Protein AF-A0A1I1ALV9-F1 (afdb_monomer)

Foldseek 3Di:
DLVVQLVVLQVPAQELCSSLVSLVVVDDPSVSNSCSNCVVCVPDPRHHDPPPVCVQVVWDPPPCTNVVVVVVVVVVVVVVVVVVVVD

pLDDT: mean 94.09, std 5.73, range [59.03, 97.94]

Solvent-accessible surface area (backbone atoms only — not comparable to full-atom values): 4949 Å² total; per-residue (Å²): 112,47,67,63,51,15,50,52,38,56,75,72,46,63,29,43,46,58,30,45,53,52,26,53,71,67,45,87,64,26,67,62,16,32,52,53,28,46,61,66,46,73,77,43,90,87,40,43,89,57,57,62,62,64,74,61,72,70,41,55,82,54,93,79,17,48,67,44,50,55,53,49,51,54,53,52,52,54,52,50,53,61,50,66,77,72,113

Nearest PDB structures (foldseek):
  8bx7-assembly1_C  TM=3.424E-01  e=4.726E+00  Bos taurus
  3u5z-assembly1_E  TM=2.392E-01  e=9.963E+00  Tequatrovirus T4

Radius of gyration: 14.57 Å; Cα contacts (8 Å, |Δi|>4): 68; chains: 1; bounding box: 32×28×37 Å

Secondary structure (DSSP, 8-state):
-HHHHHHHHHHH-SBHHHHHHHHHHT-SSHHHHHHHHHHHHTT-TTSB----THHHHTS--STTSHHHHHHHHHHHHHHHHHHHTT-

Organism: NCBI:txid490629

Mean predicted aligned error: 3.66 Å

Sequence (87 aa):
MSVRAALSVLANGSGLREMLRASIAYTGDVDTVATIALGAASRSTQLTADLPAVLVDELEQGPYGRDYLNNLDNRLLAWAGARATRS

Structure (mmCIF, N/CA/C/O backbone):
data_AF-A0A1I1ALV9-F1
#
_entry.id   AF-A0A1I1ALV9-F1
#
loop_
_atom_site.group_PDB
_atom_site.id
_atom_site.type_symbol
_atom_site.label_atom_id
_atom_site.label_alt_id
_atom_site.label_comp_id
_atom_site.label_asym_id
_atom_site.label_entity_id
_atom_site.label_seq_id
_atom_site.pdbx_PDB_ins_code
_atom_site.Cartn_x
_atom_site.Cartn_y
_atom_site.Cartn_z
_atom_site.occupancy
_atom_site.B_iso_or_equiv
_atom_site.auth_seq_id
_atom_site.auth_comp_id
_atom_site.auth_asym_id
_atom_site.auth_atom_id
_atom_site.pdbx_PDB_model_num
ATOM 1 N N . MET A 1 1 ? -0.106 19.985 4.236 1.00 77.69 1 MET A N 1
ATOM 2 C CA . MET A 1 1 ? -1.496 19.472 4.252 1.00 77.69 1 MET A CA 1
ATOM 3 C C . MET A 1 1 ? -1.539 17.943 4.199 1.00 77.69 1 MET A C 1
ATOM 5 O O . MET A 1 1 ? -2.274 17.364 4.989 1.00 77.69 1 MET A O 1
ATOM 9 N N . SER A 1 2 ? -0.700 17.288 3.386 1.00 89.31 2 SER A N 1
ATOM 10 C CA . SER A 1 2 ? -0.726 15.834 3.136 1.00 89.31 2 SER A CA 1
ATOM 11 C C . SER A 1 2 ? -0.527 14.954 4.383 1.00 89.31 2 SER A C 1
ATOM 13 O O . SER A 1 2 ? -1.264 13.995 4.565 1.00 89.31 2 SER A O 1
ATOM 15 N N . VAL A 1 3 ? 0.358 15.321 5.323 1.00 94.81 3 VAL A N 1
ATOM 16 C CA . VAL A 1 3 ? 0.526 14.569 6.591 1.00 94.81 3 VAL A CA 1
ATOM 17 C C . VAL A 1 3 ? -0.751 14.573 7.437 1.00 94.81 3 VAL A C 1
ATOM 19 O O . VAL A 1 3 ? -1.169 13.534 7.933 1.00 94.81 3 VAL A O 1
ATOM 22 N N . ARG A 1 4 ? -1.406 15.733 7.590 1.00 96.31 4 ARG A N 1
ATOM 23 C CA . ARG A 1 4 ? -2.654 15.841 8.366 1.00 96.31 4 ARG A CA 1
ATOM 24 C C . ARG A 1 4 ? -3.773 15.023 7.718 1.00 96.31 4 ARG A C 1
ATOM 26 O O . ARG A 1 4 ? -4.514 14.353 8.426 1.00 96.31 4 ARG A O 1
ATOM 33 N N . ALA A 1 5 ? -3.868 15.067 6.392 1.00 96.69 5 ALA A N 1
ATOM 34 C CA . ALA A 1 5 ? -4.807 14.250 5.637 1.00 96.69 5 ALA A CA 1
ATOM 35 C C . ALA A 1 5 ? -4.519 12.748 5.821 1.00 96.69 5 ALA A C 1
ATOM 37 O O . ALA A 1 5 ? -5.424 12.002 6.173 1.00 96.69 5 ALA A O 1
ATOM 38 N N . ALA A 1 6 ? -3.260 12.316 5.707 1.00 97.25 6 ALA A N 1
ATO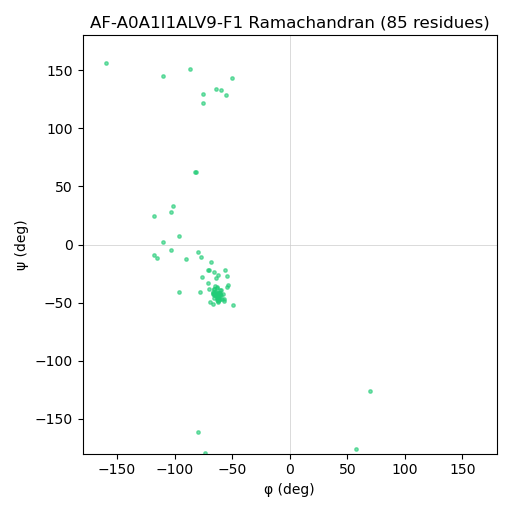M 39 C CA . ALA A 1 6 ? -2.867 10.922 5.914 1.00 97.25 6 ALA A CA 1
ATOM 40 C C . ALA A 1 6 ? -3.171 10.424 7.337 1.00 97.25 6 ALA A C 1
ATOM 42 O O . ALA A 1 6 ? -3.696 9.326 7.506 1.00 97.25 6 ALA A O 1
ATOM 43 N N . LEU A 1 7 ? -2.917 11.249 8.360 1.00 96.69 7 LEU A N 1
ATOM 44 C CA . LEU A 1 7 ? -3.295 10.939 9.743 1.00 96.69 7 LEU A CA 1
ATOM 45 C C . LEU A 1 7 ? -4.814 10.819 9.911 1.00 96.69 7 LEU A C 1
ATOM 47 O O . LEU A 1 7 ? -5.274 9.949 10.641 1.00 96.69 7 LEU A O 1
ATOM 51 N N . SER A 1 8 ? -5.595 11.650 9.216 1.00 97.19 8 SER A N 1
ATOM 52 C CA . SER A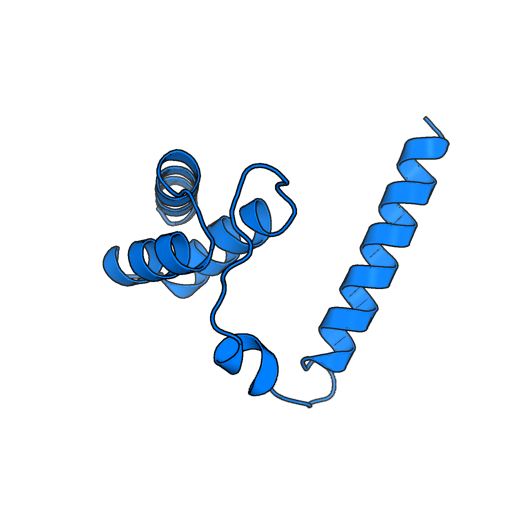 1 8 ? -7.056 11.540 9.207 1.00 97.19 8 SER A CA 1
ATOM 53 C C . SER A 1 8 ? -7.523 10.230 8.563 1.00 97.19 8 SER A C 1
ATOM 55 O O . SER A 1 8 ? -8.412 9.579 9.102 1.00 97.19 8 SER A O 1
ATOM 57 N N . VAL A 1 9 ? -6.903 9.796 7.460 1.00 97.31 9 VAL A N 1
ATOM 58 C CA . VAL A 1 9 ? -7.194 8.489 6.839 1.00 97.31 9 VAL A CA 1
ATOM 59 C C . VAL A 1 9 ? -6.859 7.342 7.797 1.00 97.31 9 VAL A C 1
ATOM 61 O O . VAL A 1 9 ? -7.679 6.453 7.996 1.00 97.31 9 VAL A O 1
ATOM 64 N N . LEU A 1 10 ? -5.684 7.383 8.430 1.00 96.00 10 LEU A N 1
ATOM 65 C CA . LEU A 1 10 ? -5.241 6.380 9.405 1.00 96.00 10 LEU A CA 1
ATOM 66 C C . LEU A 1 10 ? -6.161 6.282 10.623 1.00 96.00 10 LEU A C 1
ATOM 68 O O . LEU A 1 10 ? -6.450 5.183 11.078 1.00 96.00 10 LEU A O 1
ATOM 72 N N . ALA A 1 11 ? -6.617 7.419 11.148 1.00 95.88 11 ALA A N 1
ATOM 73 C CA . ALA A 1 11 ? -7.449 7.456 12.347 1.00 95.88 11 ALA A CA 1
ATOM 74 C C . ALA A 1 11 ? -8.871 6.916 12.126 1.00 95.88 11 ALA A C 1
ATOM 76 O O . ALA A 1 11 ? -9.527 6.548 13.096 1.00 95.88 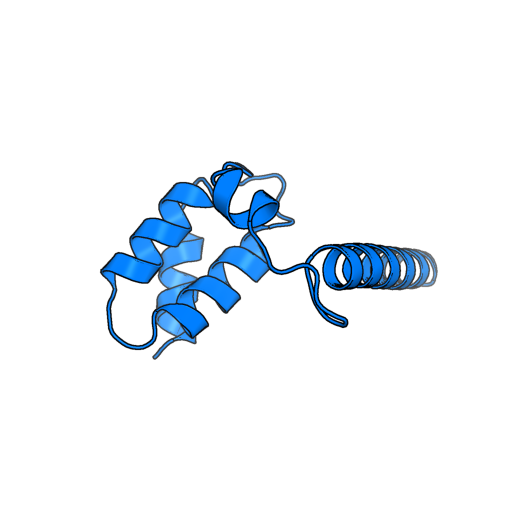11 ALA A O 1
ATOM 77 N N . ASN A 1 12 ? -9.354 6.896 10.879 1.00 96.00 12 ASN A N 1
ATOM 78 C CA . ASN A 1 12 ? -10.737 6.535 10.558 1.00 96.00 12 ASN A CA 1
ATOM 79 C C . ASN A 1 12 ? -10.869 5.249 9.727 1.00 96.00 12 ASN A C 1
ATOM 81 O O . ASN A 1 12 ? -11.982 4.759 9.569 1.00 96.00 12 ASN A O 1
ATOM 85 N N . GLY A 1 13 ? -9.772 4.717 9.182 1.00 93.69 13 GLY A N 1
ATOM 86 C CA . GLY A 1 13 ? -9.792 3.536 8.322 1.00 93.69 13 GLY A CA 1
ATOM 87 C C . GLY A 1 13 ? -9.712 2.214 9.085 1.00 93.69 13 GLY A C 1
ATOM 88 O O . GLY A 1 13 ? -9.081 2.116 10.135 1.00 93.69 13 GLY A O 1
ATOM 89 N N . SER A 1 14 ? -10.308 1.173 8.505 1.00 95.31 14 SER A N 1
ATOM 90 C CA . SER A 1 14 ? -10.294 -0.206 9.028 1.00 95.31 14 SER A CA 1
ATOM 91 C C . SER A 1 14 ? -9.611 -1.220 8.092 1.00 95.31 14 SER A C 1
ATOM 93 O O . SER A 1 14 ? -9.330 -2.363 8.474 1.00 95.31 14 SER A O 1
ATOM 95 N N . GLY A 1 15 ? -9.293 -0.797 6.866 1.00 97.44 15 GLY A N 1
ATOM 96 C CA . GLY A 1 15 ? -8.604 -1.602 5.859 1.00 97.44 15 GLY A CA 1
ATOM 97 C C . GLY A 1 15 ? -7.947 -0.757 4.769 1.00 97.44 15 GLY A C 1
ATOM 98 O O . GLY A 1 15 ? -8.342 0.385 4.513 1.00 97.44 15 GLY A O 1
ATOM 99 N N . LEU A 1 16 ? -6.932 -1.317 4.112 1.00 97.88 16 LEU A N 1
ATOM 100 C CA . LEU A 1 16 ? -6.112 -0.607 3.125 1.00 97.88 16 LEU A CA 1
ATOM 101 C C . LEU A 1 16 ? -6.913 -0.145 1.900 1.00 97.88 16 LEU A C 1
ATOM 103 O O . LEU A 1 16 ? -6.675 0.951 1.389 1.00 97.88 16 LEU A O 1
ATOM 107 N N . ARG A 1 17 ? -7.891 -0.932 1.438 1.00 97.69 17 ARG A N 1
ATOM 108 C CA . ARG A 1 17 ? -8.756 -0.555 0.308 1.00 97.69 17 ARG A CA 1
ATOM 109 C C . ARG A 1 17 ? -9.623 0.658 0.626 1.00 97.69 17 ARG A C 1
ATOM 111 O O . ARG A 1 17 ? -9.792 1.533 -0.225 1.00 97.69 17 ARG A O 1
ATOM 118 N N . GLU A 1 18 ? -10.208 0.690 1.819 1.00 97.56 18 GLU A N 1
ATOM 119 C CA . GLU A 1 18 ? -11.011 1.821 2.290 1.00 97.56 18 GLU A CA 1
ATOM 120 C C . GLU A 1 18 ? -10.144 3.081 2.388 1.00 97.56 18 GLU A C 1
ATOM 122 O O . GLU A 1 18 ? -10.484 4.121 1.823 1.00 97.56 18 GLU A O 1
ATOM 127 N N . MET A 1 19 ? -8.979 2.956 3.023 1.00 97.94 19 MET A N 1
ATOM 128 C CA . MET A 1 19 ? -8.027 4.050 3.203 1.00 97.94 19 MET A CA 1
ATOM 129 C C . MET A 1 19 ? -7.517 4.624 1.877 1.00 97.94 19 MET A C 1
ATOM 131 O O . MET A 1 19 ? -7.384 5.844 1.737 1.00 97.94 19 MET A O 1
ATOM 135 N N . LEU A 1 20 ? -7.270 3.771 0.877 1.00 97.81 20 LEU A N 1
ATOM 136 C CA . LEU A 1 20 ? -6.899 4.211 -0.467 1.00 97.81 20 LEU A CA 1
ATOM 137 C C . LEU A 1 20 ? -8.006 5.057 -1.100 1.00 97.81 20 LEU A C 1
ATOM 139 O O . LEU A 1 20 ? -7.748 6.147 -1.608 1.00 97.81 20 LEU A O 1
ATOM 143 N N . ARG A 1 21 ? -9.256 4.584 -1.029 1.00 97.69 21 ARG A N 1
ATOM 144 C CA . ARG A 1 21 ? -10.414 5.323 -1.552 1.00 97.69 21 ARG A CA 1
ATOM 145 C C . ARG A 1 21 ? -10.595 6.662 -0.846 1.00 97.69 21 ARG A C 1
ATOM 147 O O . ARG A 1 21 ? -10.850 7.656 -1.518 1.00 97.69 21 ARG A O 1
ATOM 154 N N . ALA A 1 22 ? -10.427 6.699 0.476 1.00 97.44 22 ALA A N 1
ATOM 155 C CA . ALA A 1 22 ? -10.497 7.934 1.251 1.00 97.44 22 ALA A CA 1
ATOM 156 C C . ALA A 1 22 ? -9.401 8.931 0.835 1.00 97.44 22 ALA A C 1
ATOM 158 O O . ALA A 1 22 ? -9.684 10.112 0.651 1.00 97.44 22 ALA A O 1
ATOM 159 N N . SER A 1 23 ? -8.175 8.446 0.611 1.00 97.31 23 SER A N 1
ATOM 160 C CA . SER A 1 23 ? -7.046 9.270 0.159 1.00 97.31 23 SER A CA 1
ATOM 161 C C . SER A 1 23 ? -7.313 9.899 -1.214 1.00 97.31 23 SER A C 1
ATOM 163 O O . SER A 1 23 ? -7.095 11.093 -1.391 1.00 97.31 23 SER A O 1
ATOM 165 N N . ILE A 1 24 ? -7.860 9.127 -2.161 1.00 96.81 24 ILE A N 1
ATOM 166 C CA . ILE A 1 24 ? -8.265 9.622 -3.488 1.00 96.81 24 ILE A CA 1
ATOM 167 C C . ILE A 1 24 ? -9.402 10.648 -3.366 1.00 96.81 24 ILE A C 1
ATOM 169 O O . ILE A 1 24 ? -9.377 11.691 -4.019 1.00 96.81 24 ILE A O 1
ATOM 173 N N . ALA A 1 25 ? -10.384 10.383 -2.500 1.00 96.88 25 ALA A N 1
ATOM 174 C CA . ALA A 1 25 ? -11.535 11.260 -2.292 1.00 96.88 25 ALA A CA 1
ATOM 175 C C . ALA A 1 25 ? -11.167 12.624 -1.685 1.00 96.88 25 ALA A C 1
ATOM 177 O O . ALA A 1 25 ? -11.901 13.590 -1.881 1.00 96.88 25 ALA A O 1
ATOM 178 N N . TYR A 1 26 ? -10.037 12.732 -0.978 1.00 94.06 26 TYR A N 1
ATOM 179 C CA . TYR A 1 26 ? -9.537 14.015 -0.473 1.00 94.06 26 TYR A CA 1
ATOM 180 C C . TYR A 1 26 ? -9.054 14.957 -1.573 1.00 94.06 26 TYR A C 1
ATOM 182 O O . TYR A 1 26 ? -8.966 16.161 -1.325 1.00 94.06 26 TYR A O 1
ATOM 190 N N . THR A 1 27 ? -8.831 14.452 -2.791 1.00 91.88 27 THR A N 1
ATOM 191 C CA . THR A 1 27 ? -8.336 15.222 -3.938 1.00 91.88 27 THR A CA 1
ATOM 192 C C . THR A 1 27 ? -6.988 15.907 -3.658 1.00 91.88 27 THR A C 1
ATOM 194 O O . THR A 1 27 ? -6.362 15.709 -2.615 1.00 91.88 27 THR A O 1
ATOM 197 N N . GLY A 1 28 ? -6.501 16.703 -4.611 1.00 92.00 28 GLY A N 1
ATOM 198 C CA . GLY A 1 28 ? -5.209 17.372 -4.487 1.00 92.00 28 GLY A CA 1
ATOM 199 C C . GLY A 1 28 ? -4.050 16.378 -4.554 1.00 92.00 28 GLY A C 1
ATOM 200 O O . GLY A 1 28 ? -3.940 15.617 -5.509 1.00 92.00 28 GLY A O 1
ATOM 201 N N . ASP A 1 29 ? -3.181 16.401 -3.545 1.00 94.00 29 ASP A N 1
ATOM 202 C CA . ASP A 1 29 ? -1.959 15.589 -3.465 1.00 94.00 29 ASP A CA 1
ATOM 203 C C . ASP A 1 29 ? -2.253 14.165 -2.953 1.00 94.00 29 ASP A C 1
ATOM 205 O O . ASP A 1 29 ? -1.840 13.756 -1.863 1.00 94.00 29 ASP A O 1
ATOM 209 N N . VAL A 1 30 ? -3.051 13.433 -3.732 1.00 94.62 30 VAL A N 1
ATOM 210 C CA . VAL A 1 30 ? -3.561 12.102 -3.372 1.00 94.62 30 VAL A CA 1
ATOM 211 C C . VAL A 1 30 ? -2.443 11.070 -3.248 1.00 94.62 30 VAL A C 1
ATOM 213 O O . VAL A 1 30 ? -2.494 10.234 -2.346 1.00 94.62 30 VAL A O 1
ATOM 216 N N . ASP A 1 31 ? -1.409 11.168 -4.086 1.00 95.19 31 ASP A N 1
ATOM 217 C CA . ASP A 1 31 ? -0.300 10.212 -4.126 1.00 95.19 31 ASP A CA 1
ATOM 218 C C . ASP A 1 31 ? 0.509 10.264 -2.832 1.00 95.19 31 ASP A C 1
ATOM 220 O O . ASP A 1 31 ? 0.771 9.232 -2.209 1.00 95.19 31 ASP A O 1
ATOM 224 N N . THR A 1 32 ? 0.842 11.469 -2.361 1.00 96.19 32 THR A N 1
ATOM 225 C CA . THR A 1 32 ? 1.573 11.648 -1.102 1.00 96.19 32 THR A CA 1
ATOM 226 C C . THR A 1 32 ? 0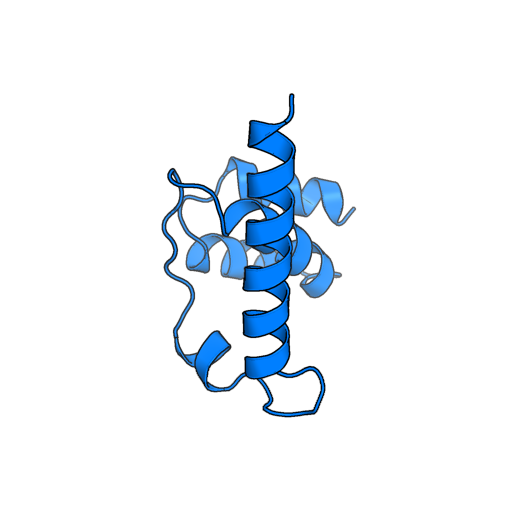.729 11.213 0.094 1.00 96.19 32 THR A C 1
ATOM 228 O O . THR A 1 32 ? 1.241 10.559 1.004 1.00 96.19 32 THR A O 1
ATOM 231 N N . VAL A 1 33 ? -0.571 11.541 0.111 1.00 97.69 33 VAL A N 1
ATOM 232 C CA . VAL A 1 33 ? -1.479 11.124 1.194 1.00 97.69 33 VAL A CA 1
ATOM 233 C C . VAL A 1 33 ? -1.585 9.602 1.257 1.00 97.69 33 VAL A C 1
ATOM 235 O O . VAL A 1 33 ? -1.389 9.031 2.333 1.00 97.69 33 VAL A O 1
ATOM 238 N N . ALA A 1 34 ? -1.839 8.947 0.121 1.00 97.25 34 ALA A N 1
ATOM 239 C CA . ALA A 1 34 ? -1.944 7.497 0.039 1.00 97.25 34 ALA A CA 1
ATOM 240 C C . ALA A 1 34 ? -0.620 6.822 0.422 1.00 97.25 34 ALA A C 1
ATOM 242 O O . ALA A 1 34 ? -0.626 5.901 1.235 1.00 97.25 34 ALA A O 1
ATOM 243 N N . THR A 1 35 ? 0.5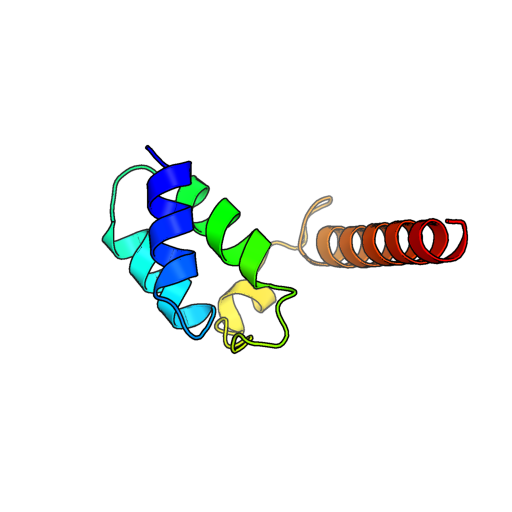16 7.321 -0.075 1.00 96.44 35 THR A N 1
A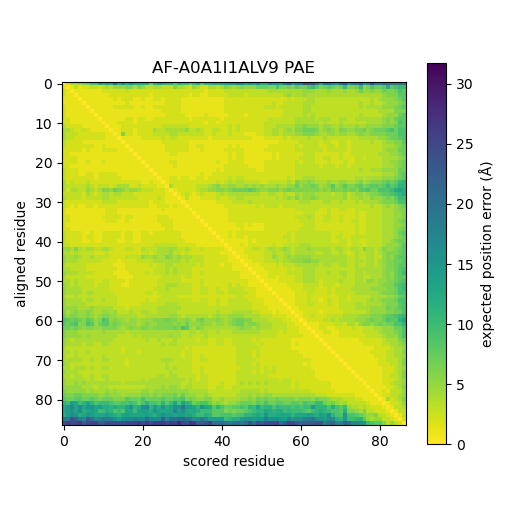TOM 244 C CA . THR A 1 35 ? 1.847 6.777 0.243 1.00 96.44 35 THR A CA 1
ATOM 245 C C . THR A 1 35 ? 2.111 6.784 1.749 1.00 96.44 35 THR A C 1
ATOM 247 O O . THR A 1 35 ? 2.525 5.769 2.311 1.00 96.44 35 THR A O 1
ATOM 250 N N . ILE A 1 36 ? 1.825 7.898 2.432 1.00 97.06 36 ILE A N 1
ATOM 251 C CA . ILE A 1 36 ? 2.032 8.009 3.882 1.00 97.06 36 ILE A CA 1
ATOM 252 C C . ILE A 1 36 ? 1.041 7.118 4.644 1.00 97.06 36 ILE A C 1
ATOM 254 O O . ILE A 1 36 ? 1.450 6.358 5.523 1.00 97.06 36 ILE A O 1
ATOM 258 N N . ALA A 1 37 ? -0.255 7.204 4.325 1.00 97.19 37 ALA A N 1
ATOM 259 C CA . ALA A 1 37 ? -1.297 6.496 5.063 1.00 97.19 37 ALA A CA 1
ATOM 260 C C . ALA A 1 37 ? -1.187 4.973 4.899 1.00 97.19 37 ALA A C 1
ATOM 262 O O . ALA A 1 37 ? -1.154 4.246 5.891 1.00 97.19 37 ALA A O 1
ATOM 263 N N . LEU A 1 38 ? -1.093 4.480 3.661 1.00 97.12 38 LEU A N 1
ATOM 264 C CA . LEU A 1 38 ? -1.009 3.045 3.388 1.00 97.12 38 LEU A CA 1
ATOM 265 C C . LEU A 1 38 ? 0.336 2.476 3.836 1.00 97.12 38 LEU A C 1
ATOM 267 O O . LEU A 1 38 ? 0.362 1.385 4.401 1.00 97.12 38 LEU A O 1
ATOM 271 N N . GLY A 1 39 ? 1.437 3.213 3.650 1.00 95.12 39 GLY A N 1
ATOM 272 C CA . GLY A 1 39 ? 2.759 2.797 4.119 1.00 95.12 39 GLY A CA 1
ATOM 273 C C . GLY A 1 39 ? 2.767 2.533 5.625 1.00 95.12 39 GLY A C 1
ATOM 274 O O . GLY A 1 39 ? 3.167 1.452 6.058 1.00 95.12 39 GLY A O 1
ATOM 275 N N . ALA A 1 40 ? 2.231 3.466 6.418 1.00 94.44 40 ALA A N 1
ATOM 276 C CA . ALA A 1 40 ? 2.114 3.308 7.868 1.00 94.44 40 ALA A CA 1
ATOM 277 C C . ALA A 1 40 ? 1.150 2.177 8.279 1.00 94.44 40 ALA A C 1
ATOM 279 O O . ALA A 1 40 ? 1.425 1.447 9.230 1.00 94.44 40 ALA A O 1
ATOM 280 N N . ALA A 1 41 ? 0.035 2.007 7.563 1.00 96.31 41 ALA A N 1
ATOM 281 C CA . ALA A 1 41 ? -0.962 0.980 7.869 1.00 96.31 41 ALA A CA 1
ATOM 282 C C . ALA A 1 41 ? -0.554 -0.443 7.459 1.00 96.31 41 ALA A C 1
ATOM 284 O O . ALA A 1 41 ? -0.989 -1.399 8.097 1.00 96.31 41 ALA A O 1
ATOM 285 N N . SER A 1 42 ? 0.286 -0.598 6.432 1.00 94.19 42 SER A N 1
ATOM 286 C CA . SER A 1 42 ? 0.617 -1.882 5.785 1.00 94.19 42 SER A CA 1
ATOM 287 C C . SER A 1 42 ? 1.171 -2.969 6.718 1.00 94.19 42 SER A C 1
ATOM 289 O O . SER A 1 42 ? 1.106 -4.158 6.405 1.00 94.19 42 SER A O 1
ATOM 291 N N . ARG A 1 43 ? 1.721 -2.577 7.873 1.00 89.69 43 ARG A N 1
ATOM 292 C CA . ARG A 1 43 ? 2.307 -3.484 8.873 1.00 89.69 43 ARG A CA 1
ATOM 293 C C . ARG A 1 43 ? 1.490 -3.585 10.163 1.00 89.69 43 ARG A C 1
ATOM 295 O O . ARG A 1 43 ? 1.913 -4.279 11.085 1.00 89.69 43 ARG A O 1
ATOM 302 N N . SER A 1 44 ? 0.342 -2.914 10.248 1.00 93.75 44 SER A N 1
ATOM 303 C CA . SER A 1 44 ? -0.541 -2.992 11.413 1.00 93.75 44 SER A CA 1
ATOM 304 C C . SER A 1 44 ? -1.306 -4.314 11.425 1.00 93.75 44 SER A C 1
ATOM 306 O O . SER A 1 44 ? -1.962 -4.665 10.451 1.00 93.75 44 SER A O 1
ATOM 308 N N . THR A 1 45 ? -1.284 -5.025 12.553 1.00 93.69 45 THR A N 1
ATOM 309 C CA . THR A 1 45 ? -2.102 -6.234 12.759 1.00 93.69 45 THR A CA 1
ATOM 310 C C . THR A 1 45 ? -3.570 -5.922 13.059 1.00 93.69 45 THR A C 1
ATOM 312 O O . THR A 1 45 ? -4.393 -6.832 13.074 1.00 93.69 45 THR A O 1
ATOM 315 N N . GLN A 1 46 ? -3.901 -4.652 13.313 1.00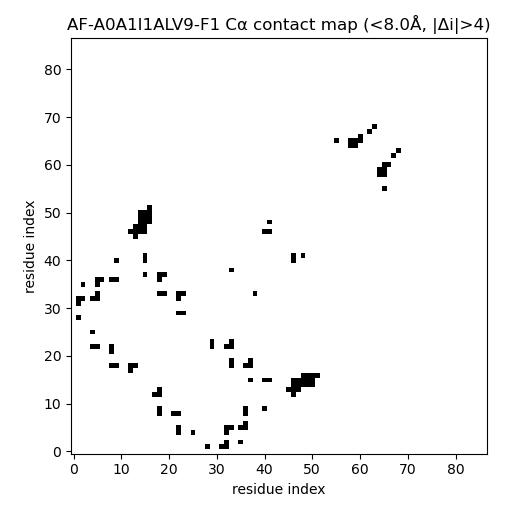 94.44 46 GLN A N 1
ATOM 316 C CA . GLN A 1 46 ? -5.260 -4.197 13.625 1.00 94.44 46 GLN A CA 1
ATOM 317 C C . GLN A 1 46 ? -6.056 -3.799 12.376 1.00 94.44 46 GLN A C 1
ATOM 319 O O . GLN A 1 46 ? -7.264 -3.600 12.466 1.00 94.44 46 GLN A O 1
ATOM 324 N N . LEU A 1 47 ? -5.388 -3.655 11.228 1.00 96.06 47 LEU A N 1
ATOM 325 C CA . LEU A 1 47 ? -5.995 -3.211 9.977 1.00 96.06 47 LEU A CA 1
ATOM 326 C C . LEU A 1 47 ? -6.063 -4.359 8.977 1.00 96.06 47 LEU A C 1
ATOM 328 O O . LEU A 1 47 ? -5.166 -5.200 8.898 1.00 96.06 47 LEU A O 1
ATOM 332 N N . THR A 1 48 ? -7.123 -4.371 8.174 1.00 96.75 48 THR A N 1
ATOM 333 C CA . THR A 1 48 ? -7.288 -5.383 7.130 1.00 96.75 48 THR A CA 1
ATOM 334 C C . THR A 1 48 ? -6.361 -5.074 5.952 1.00 96.75 48 THR A C 1
ATOM 336 O O . THR A 1 48 ? -6.459 -4.015 5.332 1.00 96.75 48 THR A O 1
ATOM 339 N N . ALA A 1 49 ? -5.477 -6.011 5.607 1.00 94.94 49 ALA A N 1
ATOM 340 C CA . ALA A 1 49 ? -4.597 -5.913 4.443 1.00 94.94 49 ALA A CA 1
ATOM 341 C C . ALA A 1 49 ? -5.330 -6.314 3.143 1.00 94.94 49 ALA A C 1
ATOM 343 O O . ALA A 1 49 ? -4.980 -7.297 2.497 1.00 94.94 49 ALA A O 1
ATOM 344 N N . ASP A 1 50 ? -6.380 -5.573 2.776 1.00 96.50 50 ASP A N 1
ATOM 345 C CA . ASP A 1 50 ? -7.314 -5.893 1.681 1.00 96.50 50 ASP A CA 1
ATOM 346 C C . ASP A 1 50 ? -7.086 -5.082 0.393 1.00 96.50 50 ASP A C 1
ATOM 348 O O . ASP A 1 50 ? -8.022 -4.839 -0.377 1.00 96.50 50 ASP A O 1
ATOM 352 N N . LEU A 1 51 ? -5.849 -4.642 0.145 1.00 95.81 51 LEU A N 1
ATOM 353 C CA . LEU A 1 51 ? -5.528 -3.902 -1.073 1.00 95.81 51 LEU A CA 1
ATOM 354 C C . LEU A 1 51 ? -5.853 -4.767 -2.315 1.00 95.81 51 LEU A C 1
ATOM 356 O O . LEU A 1 51 ? -5.477 -5.940 -2.342 1.00 95.81 51 LEU A O 1
ATOM 360 N N . PRO A 1 52 ? -6.545 -4.232 -3.343 1.00 95.00 52 PRO A N 1
ATOM 361 C CA . PRO A 1 52 ? -6.876 -5.002 -4.539 1.00 95.00 52 PRO A CA 1
ATOM 362 C C . PRO A 1 52 ? -5.633 -5.615 -5.192 1.00 95.00 52 PRO A C 1
ATOM 364 O O . PRO A 1 52 ? -4.684 -4.894 -5.493 1.00 95.00 52 PRO A O 1
ATOM 367 N N . ALA A 1 53 ? -5.671 -6.926 -5.455 1.00 94.25 53 ALA A N 1
ATOM 368 C CA . ALA A 1 53 ? -4.526 -7.680 -5.974 1.00 94.25 53 ALA A CA 1
ATOM 369 C C . ALA A 1 53 ? -3.942 -7.078 -7.261 1.00 94.25 53 ALA A C 1
ATOM 371 O O . ALA A 1 53 ? -2.728 -6.994 -7.390 1.00 94.25 53 ALA A O 1
ATOM 372 N N . VAL A 1 54 ? -4.795 -6.544 -8.144 1.00 95.75 54 VAL A N 1
ATOM 373 C CA . VAL A 1 54 ? -4.387 -5.874 -9.392 1.00 95.75 54 VAL A CA 1
ATOM 374 C C . VAL A 1 54 ? -3.3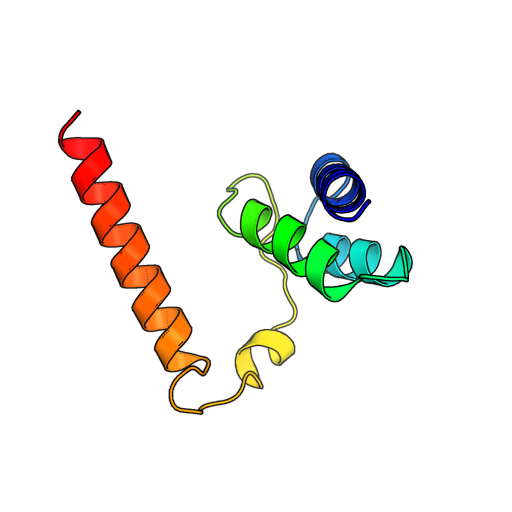57 -4.756 -9.176 1.00 95.75 54 VAL A C 1
ATOM 376 O O . VAL A 1 54 ? -2.445 -4.612 -9.978 1.00 95.75 54 VAL A O 1
ATOM 379 N N . LEU A 1 55 ? -3.430 -4.016 -8.061 1.00 93.50 55 LEU A N 1
ATOM 380 C CA . LEU A 1 55 ? -2.485 -2.930 -7.762 1.00 93.50 55 LEU A CA 1
ATOM 381 C C . LEU A 1 55 ? -1.078 -3.440 -7.436 1.00 93.50 55 LEU A C 1
ATOM 383 O O . LEU A 1 55 ? -0.109 -2.694 -7.536 1.00 93.50 55 LEU A O 1
ATOM 387 N N . VAL A 1 56 ? -0.973 -4.698 -7.017 1.00 92.56 56 VAL A N 1
ATOM 388 C CA . VAL A 1 56 ? 0.299 -5.366 -6.742 1.00 92.56 56 VAL A CA 1
ATOM 389 C C . VAL A 1 56 ? 0.734 -6.177 -7.957 1.00 92.56 56 VAL A C 1
ATOM 391 O O . VAL A 1 56 ? 1.913 -6.187 -8.300 1.00 92.56 56 VAL A O 1
ATOM 394 N N . ASP A 1 57 ? -0.210 -6.855 -8.608 1.00 93.69 57 ASP A N 1
ATOM 395 C CA . ASP A 1 57 ? 0.067 -7.770 -9.708 1.00 93.69 57 ASP A CA 1
ATOM 396 C C . ASP A 1 57 ? 0.498 -7.068 -10.990 1.00 93.69 57 ASP A C 1
ATOM 398 O O . ASP A 1 57 ? 1.362 -7.587 -11.695 1.00 93.69 57 ASP A O 1
ATOM 402 N N . GLU A 1 58 ? -0.032 -5.873 -11.239 1.00 95.25 58 GLU A N 1
ATOM 403 C CA . GLU A 1 58 ? 0.308 -5.053 -12.404 1.00 95.25 58 GLU A CA 1
ATOM 404 C C . GLU A 1 58 ? 1.384 -3.999 -12.110 1.00 95.25 58 GLU A C 1
ATOM 406 O O . GLU A 1 58 ? 1.689 -3.169 -12.966 1.00 95.25 58 GLU A O 1
ATOM 411 N N . LEU A 1 59 ? 1.989 -4.021 -10.916 1.00 94.56 59 LEU A N 1
ATOM 412 C CA . LEU A 1 59 ? 3.107 -3.138 -10.609 1.00 94.56 59 LEU A CA 1
ATOM 413 C C . LEU A 1 59 ? 4.299 -3.470 -11.520 1.00 94.56 59 LEU A C 1
ATOM 415 O O . LEU A 1 59 ? 4.657 -4.637 -11.693 1.00 94.56 59 LEU A O 1
ATOM 419 N N . GLU A 1 60 ? 4.911 -2.433 -12.096 1.00 95.06 60 GLU A N 1
ATOM 420 C CA . GLU A 1 60 ? 5.969 -2.557 -13.101 1.00 95.06 60 GLU A CA 1
ATOM 421 C C . GLU A 1 60 ? 7.090 -3.515 -12.669 1.00 95.06 60 GLU A C 1
ATOM 423 O O . GLU A 1 60 ? 7.506 -3.523 -11.511 1.00 95.06 60 GLU A O 1
ATOM 428 N N . GLN A 1 61 ? 7.637 -4.272 -13.624 1.00 94.50 61 GLN A N 1
ATOM 429 C CA . GLN A 1 61 ? 8.751 -5.209 -13.408 1.00 94.50 61 GLN A CA 1
ATOM 430 C C . GLN A 1 61 ? 10.104 -4.651 -13.884 1.00 94.50 61 GLN A C 1
ATOM 432 O O . GLN A 1 61 ? 10.971 -5.375 -14.371 1.00 94.50 61 GLN A O 1
ATOM 437 N N . GLY A 1 62 ? 10.283 -3.331 -13.776 1.00 94.88 62 GLY A N 1
ATOM 438 C CA . GLY A 1 62 ? 11.550 -2.663 -14.076 1.00 94.88 62 GLY A CA 1
ATOM 439 C C . GLY A 1 62 ? 12.630 -2.889 -13.002 1.00 94.88 62 GLY A C 1
ATOM 440 O O . GLY A 1 62 ? 12.377 -3.531 -11.982 1.00 94.88 62 GLY A O 1
ATOM 441 N N . PRO A 1 63 ? 13.833 -2.305 -13.166 1.00 96.50 63 PRO A N 1
ATOM 442 C CA . PRO A 1 63 ? 14.948 -2.457 -12.220 1.00 96.50 63 PRO A CA 1
ATOM 443 C C . PRO A 1 63 ? 14.628 -2.087 -10.761 1.00 96.50 63 PRO A C 1
ATOM 445 O O . PRO A 1 63 ? 15.244 -2.626 -9.845 1.00 96.50 63 PRO A O 1
ATOM 448 N N . TYR A 1 64 ? 13.662 -1.186 -10.554 1.00 95.12 64 TYR A N 1
ATOM 449 C CA . TYR A 1 64 ? 13.151 -0.766 -9.242 1.00 95.12 64 TYR A CA 1
ATOM 450 C C . TYR A 1 64 ? 11.661 -1.099 -9.062 1.00 95.12 64 TYR A C 1
ATOM 452 O O . TYR A 1 64 ? 10.956 -0.441 -8.302 1.00 95.12 64 TYR A O 1
ATOM 460 N N . GLY A 1 65 ? 11.188 -2.097 -9.808 1.00 94.88 65 GLY A N 1
ATOM 461 C CA . GLY A 1 65 ? 9.805 -2.548 -9.845 1.00 94.88 65 GLY A CA 1
ATOM 462 C C . GLY A 1 65 ? 9.410 -3.456 -8.680 1.00 94.88 65 GLY A C 1
ATOM 463 O O . GLY A 1 65 ? 10.086 -3.519 -7.650 1.00 94.88 65 GLY A O 1
ATOM 464 N N . ARG A 1 66 ? 8.317 -4.202 -8.859 1.00 95.38 66 ARG A N 1
ATOM 465 C CA . ARG A 1 66 ? 7.703 -5.067 -7.839 1.00 95.38 66 ARG A CA 1
ATOM 466 C C . ARG A 1 66 ? 8.704 -5.991 -7.146 1.00 95.38 66 ARG A C 1
ATOM 468 O O . ARG A 1 66 ? 8.776 -6.002 -5.917 1.00 95.38 66 ARG A O 1
ATOM 475 N N . ASP A 1 67 ? 9.494 -6.739 -7.912 1.00 95.94 67 ASP A N 1
ATOM 476 C CA . ASP A 1 67 ? 10.441 -7.706 -7.344 1.00 95.94 67 ASP A CA 1
ATOM 477 C C . ASP A 1 67 ? 11.553 -7.022 -6.535 1.00 95.94 67 ASP A C 1
ATOM 479 O O . ASP A 1 67 ? 11.932 -7.497 -5.458 1.00 95.94 67 ASP A O 1
ATOM 483 N N . TYR A 1 68 ? 12.035 -5.868 -7.007 1.00 97.44 68 TYR A N 1
ATOM 484 C CA . TYR A 1 68 ? 13.014 -5.064 -6.279 1.00 97.44 68 TYR A CA 1
ATOM 485 C C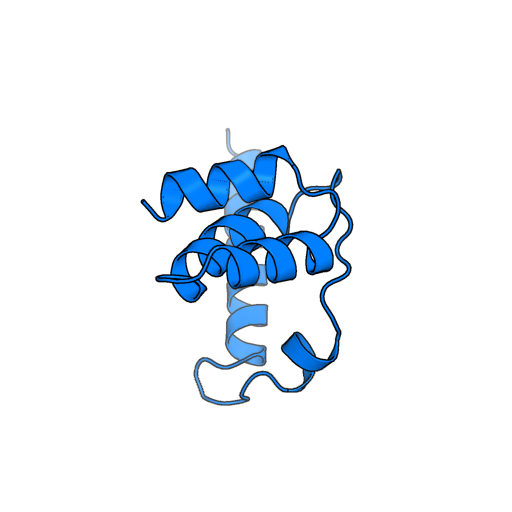 . TYR A 1 68 ? 12.442 -4.558 -4.950 1.00 97.44 68 TYR A C 1
ATOM 487 O O . TYR A 1 68 ? 13.088 -4.708 -3.911 1.00 97.44 68 TYR A O 1
ATOM 495 N N . LEU A 1 69 ? 11.226 -4.001 -4.964 1.00 95.50 69 LEU A N 1
ATOM 496 C CA . LEU A 1 69 ? 10.559 -3.489 -3.764 1.00 95.50 69 LEU A CA 1
ATOM 497 C C . LEU A 1 69 ? 10.322 -4.600 -2.734 1.00 95.50 69 LEU A C 1
ATOM 499 O O . LEU A 1 69 ? 10.647 -4.419 -1.562 1.00 95.50 69 LEU A O 1
ATOM 503 N N . ASN A 1 70 ? 9.862 -5.775 -3.172 1.00 95.06 70 ASN A N 1
ATOM 504 C CA . ASN A 1 70 ? 9.696 -6.943 -2.304 1.00 95.06 70 ASN A CA 1
ATOM 505 C C . ASN A 1 70 ? 11.026 -7.392 -1.680 1.00 95.06 70 ASN A C 1
ATOM 507 O O . ASN A 1 70 ? 11.092 -7.715 -0.492 1.00 95.06 70 ASN A O 1
ATOM 511 N N . ASN A 1 71 ? 12.110 -7.428 -2.459 1.00 97.31 71 ASN A N 1
ATOM 512 C CA . ASN A 1 71 ? 13.427 -7.779 -1.929 1.00 97.31 71 ASN A CA 1
ATOM 513 C C . ASN A 1 71 ? 13.923 -6.747 -0.906 1.00 97.31 71 ASN A C 1
ATOM 515 O O . ASN A 1 71 ? 14.457 -7.117 0.144 1.00 97.31 71 ASN A O 1
ATOM 519 N N . LEU A 1 72 ? 13.738 -5.460 -1.204 1.00 97.12 72 LEU A N 1
ATOM 520 C CA . LEU A 1 72 ? 14.128 -4.368 -0.325 1.00 97.12 72 LEU A CA 1
ATOM 521 C C . LEU A 1 72 ? 13.365 -4.414 1.004 1.00 97.12 72 LEU A C 1
ATOM 523 O O . LEU A 1 72 ? 14.003 -4.326 2.053 1.00 97.12 72 LEU A O 1
ATOM 527 N N . ASP A 1 73 ? 12.046 -4.618 0.977 1.00 95.12 73 ASP A N 1
ATOM 528 C CA . ASP A 1 73 ? 11.214 -4.710 2.184 1.00 95.12 73 ASP A CA 1
ATOM 529 C C . ASP A 1 73 ? 11.680 -5.850 3.104 1.00 95.12 73 ASP A C 1
ATOM 531 O O . ASP A 1 73 ? 11.964 -5.641 4.286 1.00 95.12 73 ASP A O 1
ATOM 535 N N . ASN A 1 74 ? 11.922 -7.035 2.535 1.00 96.69 74 ASN A N 1
ATOM 536 C CA . ASN A 1 74 ? 12.456 -8.179 3.280 1.00 96.69 74 ASN A CA 1
ATOM 537 C C . ASN A 1 74 ? 13.805 -7.872 3.952 1.00 96.69 74 ASN A C 1
ATOM 539 O O . ASN A 1 74 ? 14.030 -8.234 5.110 1.00 96.69 74 ASN A O 1
ATOM 543 N N . ARG A 1 75 ? 14.711 -7.178 3.251 1.00 97.75 75 ARG A N 1
ATOM 544 C CA . ARG A 1 75 ? 16.018 -6.783 3.800 1.00 97.75 75 ARG A CA 1
ATOM 545 C C . ARG A 1 75 ? 15.881 -5.767 4.931 1.00 97.75 75 ARG A C 1
ATOM 547 O O . ARG A 1 75 ? 16.594 -5.879 5.929 1.00 97.75 75 ARG A O 1
ATOM 554 N N . LEU A 1 76 ? 14.980 -4.795 4.790 1.00 95.62 76 LEU A N 1
ATOM 555 C CA . LEU A 1 76 ? 14.722 -3.781 5.812 1.00 95.62 76 LEU A CA 1
ATOM 556 C C . LEU A 1 76 ? 14.109 -4.398 7.072 1.00 95.62 76 LEU A C 1
ATOM 558 O O . LEU A 1 76 ? 14.552 -4.083 8.176 1.00 95.62 76 LEU A O 1
ATOM 562 N N . LEU A 1 77 ? 13.158 -5.322 6.924 1.00 93.62 77 LEU A N 1
ATOM 563 C CA . LEU A 1 77 ? 12.551 -6.036 8.048 1.00 93.62 77 LEU A CA 1
ATOM 564 C C . LEU A 1 77 ? 13.560 -6.932 8.772 1.00 93.62 77 LEU A C 1
ATOM 566 O O . LEU A 1 77 ? 13.624 -6.910 10.002 1.00 93.62 77 LEU A O 1
ATOM 570 N N . ALA A 1 78 ? 14.391 -7.666 8.028 1.00 95.94 78 ALA A N 1
ATOM 571 C CA . ALA A 1 78 ? 15.465 -8.464 8.614 1.00 95.94 78 ALA A CA 1
ATOM 572 C C . ALA A 1 78 ? 16.455 -7.587 9.400 1.00 95.94 78 ALA A C 1
ATOM 574 O O . ALA A 1 78 ? 16.838 -7.924 10.523 1.00 95.94 78 ALA A O 1
ATOM 575 N N . TRP A 1 79 ? 16.830 -6.430 8.844 1.00 96.06 79 TRP A N 1
ATOM 576 C CA . TRP A 1 79 ? 17.697 -5.463 9.516 1.00 96.06 79 TRP A CA 1
ATOM 577 C C . TRP A 1 79 ? 17.058 -4.884 10.788 1.00 96.06 79 TRP A C 1
ATOM 579 O O . TRP A 1 79 ? 17.707 -4.844 11.837 1.00 96.06 79 TRP A O 1
ATOM 589 N N . ALA A 1 80 ? 15.788 -4.475 10.725 1.00 92.06 80 ALA A N 1
ATOM 590 C CA . ALA A 1 80 ? 15.066 -3.912 11.863 1.00 92.06 80 ALA A CA 1
ATOM 591 C C . ALA A 1 80 ? 14.888 -4.941 12.992 1.00 92.06 80 ALA A C 1
ATOM 593 O O . ALA A 1 80 ? 15.145 -4.627 14.156 1.00 92.06 80 ALA A O 1
ATOM 594 N N . GLY A 1 81 ? 14.532 -6.184 12.653 1.00 91.31 81 GLY A N 1
ATOM 595 C CA . GLY A 1 81 ? 14.416 -7.284 13.612 1.00 91.31 81 GLY A CA 1
ATOM 596 C C . GLY A 1 81 ? 15.740 -7.587 14.315 1.00 91.31 81 GLY A C 1
ATOM 597 O O . GLY A 1 81 ? 15.787 -7.642 15.542 1.00 91.31 81 GLY A O 1
ATOM 598 N N . ALA A 1 82 ? 16.841 -7.678 13.561 1.00 87.31 82 ALA A N 1
ATOM 599 C CA . ALA A 1 82 ? 18.174 -7.898 14.126 1.00 87.31 82 ALA A CA 1
ATOM 600 C C . ALA A 1 82 ? 18.641 -6.758 15.051 1.00 87.31 82 ALA A C 1
ATOM 602 O O . ALA A 1 82 ? 19.474 -6.977 15.934 1.00 87.31 82 ALA A O 1
ATOM 603 N N . ARG A 1 83 ? 18.138 -5.535 14.844 1.00 88.19 83 ARG A N 1
ATOM 604 C CA . ARG A 1 83 ? 18.419 -4.381 15.706 1.00 88.19 83 ARG A CA 1
ATOM 605 C C . ARG A 1 83 ? 17.594 -4.419 16.993 1.00 88.19 83 ARG A C 1
ATOM 607 O O . ARG A 1 83 ? 18.155 -4.149 18.048 1.00 88.19 83 ARG A O 1
ATOM 614 N N . ALA A 1 84 ? 16.318 -4.798 16.918 1.00 82.00 84 ALA A N 1
ATOM 615 C CA . ALA A 1 84 ? 15.440 -4.924 18.084 1.00 82.00 84 ALA A CA 1
ATOM 616 C C . ALA A 1 84 ? 15.902 -6.012 19.072 1.00 82.00 84 ALA A C 1
ATOM 618 O O . ALA A 1 84 ? 15.696 -5.883 20.269 1.00 82.00 84 ALA A O 1
ATOM 619 N N . THR A 1 85 ? 16.576 -7.063 18.595 1.00 78.69 85 THR A N 1
ATOM 620 C CA . THR A 1 85 ? 17.146 -8.116 19.458 1.00 78.69 85 THR A CA 1
ATOM 621 C C . THR A 1 85 ? 18.480 -7.739 20.116 1.00 78.69 85 THR A C 1
ATOM 623 O O . THR A 1 85 ? 19.019 -8.528 20.885 1.00 78.69 85 THR A O 1
ATOM 626 N N . ARG A 1 86 ? 19.071 -6.588 19.763 1.00 72.50 86 ARG A N 1
ATOM 627 C CA . ARG A 1 86 ? 20.371 -6.116 20.285 1.00 72.50 86 ARG A CA 1
ATOM 628 C C . ARG A 1 86 ? 20.243 -5.015 21.346 1.00 72.50 86 ARG A C 1
ATOM 630 O O . ARG A 1 86 ? 21.272 -4.586 21.864 1.00 72.50 86 ARG A O 1
ATOM 637 N N . SER A 1 87 ? 19.029 -4.538 21.614 1.00 59.03 87 SER A N 1
ATOM 638 C CA . SER A 1 87 ? 18.680 -3.545 22.642 1.00 59.03 87 SER A CA 1
ATOM 639 C C . SER A 1 87 ? 18.045 -4.215 23.846 1.00 59.03 87 SER A C 1
ATOM 641 O O . SER A 1 87 ? 18.380 -3.807 24.975 1.00 59.03 87 SER A O 1
#